Protein AF-A0A959DG41-F1 (afdb_monomer_lite)

Sequence (68 aa):
MKEIKLTLTVEETNQILDALGNQPFKTVFNLIGKIQNQAAAQLQDNGQAAAAPKVKPTPEVIKDPAIK

Secondary structure (DSSP, 8-state):
---------HHHHHHHHHHHHTS-HHHHHHHHHHHHHHHHHHHHHTTSS--------PPPP-------

Radius of gyration: 25.53 Å; chains: 1; bounding box: 21×36×84 Å

Foldseek 3Di:
DDDDADDDDPVRLVVVVVVLVPDDCVVCVVVNVVSVVSVVVVVVVVVPPPPPPPPPPDPDDDDDDDDD

Structure (mmCIF, N/CA/C/O backbone):
data_AF-A0A959DG41-F1
#
_entry.id   AF-A0A959DG41-F1
#
loop_
_atom_site.group_PDB
_atom_site.id
_atom_site.type_symbol
_atom_site.label_atom_id
_atom_site.label_alt_id
_atom_site.label_comp_id
_atom_site.label_asym_id
_atom_site.label_entity_id
_atom_site.label_seq_id
_atom_site.pdbx_PDB_ins_code
_atom_site.Cartn_x
_atom_site.Cartn_y
_atom_site.Cartn_z
_atom_site.occupancy
_atom_site.B_iso_or_equiv
_atom_site.auth_seq_id
_atom_site.auth_comp_id
_atom_site.auth_asym_id
_atom_site.auth_atom_id
_atom_site.pdbx_PDB_model_num
ATOM 1 N N . MET A 1 1 ? -9.604 11.658 -11.066 1.00 71.50 1 MET A N 1
ATOM 2 C CA . MET A 1 1 ? -9.742 10.285 -10.520 1.00 71.50 1 MET A CA 1
ATOM 3 C C . MET A 1 1 ? -10.340 10.381 -9.122 1.00 71.50 1 MET A C 1
ATOM 5 O O . MET A 1 1 ? -10.240 11.451 -8.537 1.00 71.50 1 MET A O 1
ATOM 9 N N . LYS A 1 2 ? -10.986 9.325 -8.615 1.00 88.25 2 LYS A N 1
ATOM 10 C CA . LYS A 1 2 ? -11.543 9.290 -7.250 1.00 88.25 2 LYS A CA 1
ATOM 11 C C . LYS A 1 2 ? -10.538 8.635 -6.298 1.00 88.25 2 LYS A C 1
ATOM 13 O O . LYS A 1 2 ? -9.878 7.682 -6.698 1.00 88.25 2 LYS A O 1
ATOM 18 N N . GLU A 1 3 ? -10.440 9.140 -5.073 1.00 90.12 3 GLU A N 1
ATOM 19 C CA . GLU A 1 3 ? -9.597 8.575 -4.012 1.00 90.12 3 GLU A CA 1
ATOM 20 C C . GLU A 1 3 ? -10.454 7.846 -2.972 1.00 90.12 3 GLU A C 1
ATOM 22 O O . GLU A 1 3 ? -11.624 8.184 -2.783 1.00 90.12 3 GLU A O 1
ATOM 27 N N . ILE A 1 4 ? -9.875 6.839 -2.312 1.00 92.06 4 ILE A N 1
ATOM 28 C CA . ILE A 1 4 ? -10.523 6.057 -1.250 1.00 92.06 4 ILE A CA 1
ATOM 29 C C . ILE A 1 4 ? -9.602 5.946 -0.029 1.00 92.06 4 ILE A C 1
ATOM 31 O O . ILE A 1 4 ? -8.378 6.045 -0.149 1.00 92.06 4 ILE A O 1
ATOM 35 N N . LYS A 1 5 ? -10.191 5.720 1.149 1.00 91.50 5 LYS A N 1
ATOM 36 C CA . LYS A 1 5 ? -9.457 5.348 2.365 1.00 91.50 5 LYS A CA 1
ATOM 37 C C . LYS A 1 5 ? -9.455 3.833 2.521 1.00 91.50 5 LYS A C 1
ATOM 39 O O . LYS A 1 5 ? -10.514 3.218 2.423 1.00 91.50 5 LYS A O 1
ATOM 44 N N . LEU A 1 6 ? -8.284 3.261 2.784 1.00 92.75 6 LEU A N 1
ATOM 45 C CA . LEU A 1 6 ? -8.152 1.873 3.205 1.00 92.75 6 LEU A CA 1
ATOM 46 C C . LEU A 1 6 ? -8.067 1.833 4.734 1.00 92.75 6 LEU A C 1
ATOM 48 O O . LEU A 1 6 ? -7.380 2.655 5.343 1.00 92.75 6 LEU A O 1
ATOM 52 N N . THR A 1 7 ? -8.792 0.898 5.338 1.00 93.62 7 THR A N 1
ATOM 53 C CA . THR A 1 7 ? -8.695 0.568 6.762 1.00 93.62 7 THR A CA 1
ATOM 54 C C . THR A 1 7 ? -8.108 -0.827 6.831 1.00 93.62 7 THR A C 1
ATOM 56 O O . THR A 1 7 ? -8.792 -1.793 6.511 1.00 93.62 7 THR A O 1
ATOM 59 N N . LEU A 1 8 ? -6.826 -0.892 7.162 1.00 92.88 8 LEU A N 1
ATOM 60 C CA . LEU A 1 8 ? -6.015 -2.103 7.175 1.00 92.88 8 LEU A CA 1
ATOM 61 C C . LEU A 1 8 ? -5.202 -2.119 8.464 1.00 92.88 8 LEU A C 1
ATOM 63 O O . LEU A 1 8 ? -4.923 -1.057 9.034 1.00 92.88 8 LEU A O 1
ATOM 67 N N . THR A 1 9 ? -4.787 -3.299 8.907 1.00 94.12 9 THR A N 1
ATOM 68 C CA . THR A 1 9 ? -3.792 -3.386 9.977 1.00 94.12 9 THR A CA 1
ATOM 69 C C . THR A 1 9 ? -2.398 -3.018 9.460 1.00 94.12 9 THR A C 1
ATOM 71 O O . THR A 1 9 ? -2.149 -2.891 8.253 1.00 94.12 9 THR A O 1
ATOM 74 N N . VAL A 1 10 ? -1.457 -2.837 10.389 1.00 92.50 10 VAL A N 1
ATOM 75 C CA . VAL A 1 10 ? -0.050 -2.597 10.043 1.00 92.50 10 VAL A CA 1
ATOM 76 C C . VAL A 1 10 ? 0.527 -3.815 9.315 1.00 92.50 10 VAL A C 1
ATOM 78 O O . VAL A 1 10 ? 1.248 -3.650 8.333 1.00 92.50 10 VAL A O 1
ATOM 81 N N . GLU A 1 11 ? 0.167 -5.031 9.733 1.00 95.62 11 GLU A N 1
ATOM 82 C CA . GLU A 1 11 ? 0.595 -6.273 9.084 1.00 95.62 11 GLU A CA 1
ATOM 83 C C . GLU A 1 11 ? 0.074 -6.380 7.646 1.00 95.62 11 GLU A C 1
ATOM 85 O O . GLU A 1 11 ? 0.859 -6.635 6.732 1.00 95.62 11 GLU A O 1
ATOM 90 N N . GLU A 1 12 ? -1.219 -6.127 7.425 1.00 96.69 12 GLU A N 1
ATOM 91 C CA . GLU A 1 12 ? -1.826 -6.145 6.086 1.00 96.69 12 GLU A CA 1
ATOM 92 C C . GLU A 1 12 ? -1.192 -5.084 5.175 1.00 96.69 12 GLU A C 1
ATOM 94 O O . GLU A 1 12 ? -0.890 -5.344 4.008 1.00 96.69 12 GLU A O 1
ATOM 99 N N . THR A 1 13 ? -0.917 -3.896 5.722 1.00 95.69 13 THR A N 1
ATOM 100 C CA . THR A 1 13 ? -0.231 -2.824 4.991 1.00 95.69 13 THR A CA 1
ATOM 101 C C . THR A 1 13 ? 1.183 -3.247 4.589 1.00 95.69 13 THR A C 1
ATOM 103 O O . THR A 1 13 ? 1.575 -3.061 3.436 1.00 95.69 13 THR A O 1
ATOM 106 N N . ASN A 1 14 ? 1.939 -3.865 5.499 1.00 95.12 14 ASN A N 1
ATOM 107 C CA . ASN A 1 14 ? 3.280 -4.375 5.212 1.00 95.12 14 ASN A CA 1
ATOM 108 C C . ASN A 1 14 ? 3.262 -5.483 4.152 1.00 95.12 14 ASN A C 1
ATOM 110 O O . ASN A 1 14 ? 4.120 -5.487 3.271 1.00 95.12 14 ASN A O 1
ATOM 114 N N . GLN A 1 15 ? 2.268 -6.374 4.180 1.00 97.75 15 GLN A N 1
ATOM 115 C CA . GLN A 1 15 ? 2.109 -7.418 3.166 1.00 97.75 15 GLN A CA 1
ATOM 116 C C . GLN A 1 15 ? 1.859 -6.828 1.771 1.00 97.75 15 GLN A C 1
ATOM 118 O O . GLN A 1 15 ? 2.428 -7.297 0.784 1.00 97.75 15 GLN A O 1
ATOM 123 N N . ILE A 1 16 ? 1.048 -5.770 1.674 1.00 96.62 16 ILE A N 1
ATOM 124 C CA . ILE A 1 16 ? 0.838 -5.053 0.410 1.00 96.62 16 ILE A CA 1
ATOM 125 C C . ILE A 1 16 ? 2.141 -4.397 -0.058 1.00 96.62 16 ILE A C 1
ATOM 127 O O . ILE A 1 16 ? 2.483 -4.497 -1.236 1.00 96.62 16 ILE A O 1
ATOM 131 N N . LEU A 1 17 ? 2.876 -3.732 0.839 1.00 96.06 17 LEU A N 1
ATOM 132 C CA . LEU A 1 17 ? 4.150 -3.093 0.498 1.00 96.06 17 LEU A CA 1
ATOM 133 C C . LEU A 1 17 ? 5.191 -4.109 0.003 1.00 96.06 17 LEU A C 1
ATOM 135 O O . LEU A 1 17 ? 5.881 -3.825 -0.975 1.00 96.06 17 LEU A O 1
ATOM 139 N N . ASP A 1 18 ? 5.259 -5.293 0.612 1.00 97.31 18 ASP A N 1
ATOM 140 C CA . ASP A 1 18 ? 6.130 -6.389 0.174 1.00 97.31 18 ASP A CA 1
ATOM 141 C C . ASP A 1 18 ? 5.731 -6.917 -1.217 1.00 97.31 18 ASP A C 1
ATOM 143 O O . ASP A 1 18 ? 6.556 -7.019 -2.130 1.00 97.31 18 ASP A O 1
ATOM 147 N N . ALA A 1 19 ? 4.433 -7.138 -1.450 1.00 97.31 19 ALA A N 1
ATOM 148 C CA . ALA A 1 19 ? 3.926 -7.527 -2.767 1.00 97.31 19 ALA A CA 1
ATOM 149 C C . ALA A 1 19 ? 4.253 -6.482 -3.853 1.00 97.31 19 ALA A C 1
ATOM 151 O O . ALA A 1 19 ? 4.637 -6.841 -4.970 1.00 97.31 19 ALA A O 1
ATOM 152 N N . LEU A 1 20 ? 4.156 -5.188 -3.528 1.00 96.88 20 LEU A N 1
ATOM 153 C CA . LEU A 1 20 ? 4.539 -4.097 -4.429 1.00 96.88 20 LEU A CA 1
ATOM 154 C C . LEU A 1 20 ? 6.056 -4.030 -4.655 1.00 96.88 20 LEU A C 1
ATOM 156 O O . LEU A 1 20 ? 6.479 -3.713 -5.766 1.00 96.88 20 LEU A O 1
ATOM 160 N N . GLY A 1 21 ? 6.872 -4.364 -3.652 1.00 94.75 21 GLY A N 1
ATOM 161 C CA . GLY A 1 21 ? 8.333 -4.440 -3.768 1.00 94.75 21 GLY A CA 1
ATOM 162 C C . GLY A 1 21 ? 8.820 -5.467 -4.797 1.00 94.75 21 GLY A C 1
ATOM 163 O O . GLY A 1 21 ? 9.880 -5.287 -5.392 1.00 94.75 21 GLY A O 1
ATOM 164 N N . ASN A 1 22 ? 8.009 -6.490 -5.079 1.00 96.75 22 ASN A N 1
ATOM 165 C CA . ASN A 1 22 ? 8.281 -7.504 -6.101 1.00 96.75 22 ASN A CA 1
ATOM 166 C C . ASN A 1 22 ? 7.931 -7.055 -7.539 1.00 96.75 22 ASN A C 1
ATOM 168 O O . ASN A 1 22 ? 8.134 -7.808 -8.493 1.00 96.75 22 ASN A O 1
ATOM 172 N N . GLN A 1 23 ? 7.392 -5.845 -7.725 1.00 96.50 23 GLN A N 1
ATOM 173 C CA . GLN A 1 23 ? 7.050 -5.274 -9.033 1.00 96.50 23 GLN A CA 1
ATOM 174 C C . GLN A 1 23 ? 8.104 -4.251 -9.505 1.00 96.50 23 GLN A C 1
ATOM 176 O O . GLN A 1 23 ? 8.857 -3.701 -8.700 1.00 96.50 23 GLN A O 1
ATOM 181 N N . PRO A 1 24 ? 8.165 -3.910 -10.809 1.00 96.88 24 PRO A N 1
ATOM 182 C CA . PRO A 1 24 ? 9.102 -2.903 -11.301 1.00 96.88 24 PRO A CA 1
ATOM 183 C C . PRO A 1 24 ? 8.880 -1.533 -10.641 1.00 96.88 24 PRO A C 1
ATOM 185 O O . PRO A 1 24 ? 7.812 -0.932 -10.793 1.00 96.88 24 PRO A O 1
ATOM 188 N N . PHE A 1 25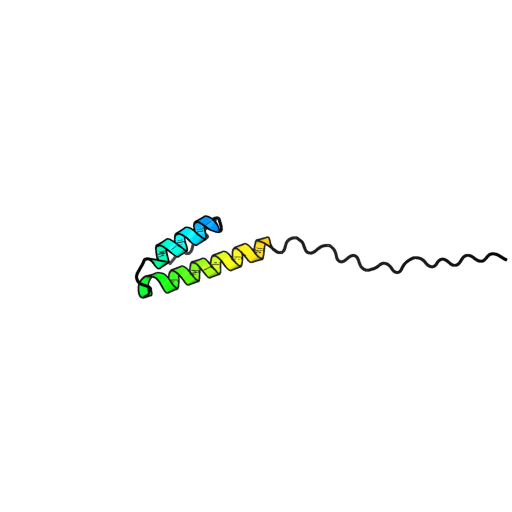 ? 9.915 -0.987 -9.995 1.00 94.00 25 PHE A N 1
ATOM 189 C CA . PHE A 1 25 ? 9.851 0.247 -9.194 1.00 94.00 25 PHE A CA 1
ATOM 190 C C . PHE A 1 25 ? 9.128 1.420 -9.881 1.00 94.00 25 PHE A C 1
ATOM 192 O O . PHE A 1 25 ? 8.276 2.070 -9.276 1.00 94.00 25 PHE A O 1
ATOM 199 N N . LYS A 1 26 ? 9.389 1.639 -11.178 1.00 94.94 26 LYS A N 1
ATOM 200 C CA . LYS A 1 26 ? 8.762 2.702 -11.991 1.00 94.94 26 LYS A CA 1
ATOM 201 C C . LYS A 1 26 ? 7.227 2.685 -11.976 1.00 94.94 26 LYS A C 1
ATOM 203 O O . LYS A 1 26 ? 6.605 3.708 -12.236 1.00 94.94 26 LYS A O 1
ATOM 208 N N . THR A 1 27 ? 6.627 1.525 -11.711 1.00 95.12 27 THR A N 1
ATOM 209 C CA . THR A 1 27 ? 5.172 1.332 -11.700 1.00 95.12 27 THR A CA 1
ATOM 210 C C . THR A 1 27 ? 4.565 1.511 -10.309 1.00 95.12 27 THR A C 1
ATOM 212 O O . THR A 1 27 ? 3.415 1.929 -10.203 1.00 95.12 27 THR A O 1
ATOM 215 N N . VAL A 1 28 ? 5.338 1.261 -9.245 1.00 96.94 28 VAL A N 1
ATOM 216 C CA . VAL A 1 28 ? 4.827 1.192 -7.866 1.00 96.94 28 VAL A CA 1
ATOM 217 C C . VAL A 1 28 ? 5.271 2.338 -6.963 1.00 96.94 28 VAL A C 1
ATOM 219 O O . VAL A 1 28 ? 4.620 2.561 -5.948 1.00 96.94 28 VAL A O 1
ATOM 222 N N . PHE A 1 29 ? 6.311 3.106 -7.310 1.00 96.25 29 PHE A N 1
ATOM 223 C CA . PHE A 1 29 ? 6.862 4.134 -6.409 1.00 96.25 29 PHE A CA 1
ATOM 224 C C . PHE A 1 29 ? 5.807 5.154 -5.941 1.00 96.25 29 PHE A C 1
ATOM 226 O O . PHE A 1 29 ? 5.705 5.456 -4.754 1.00 96.25 29 PHE A O 1
ATOM 233 N N . ASN A 1 30 ? 4.962 5.624 -6.867 1.00 95.69 30 ASN A N 1
ATOM 234 C CA . ASN A 1 30 ? 3.877 6.557 -6.566 1.00 95.69 30 ASN A CA 1
ATOM 235 C C . ASN A 1 30 ? 2.808 5.926 -5.666 1.00 95.69 30 ASN A C 1
ATOM 237 O O . ASN A 1 30 ? 2.240 6.603 -4.813 1.00 95.69 30 ASN A O 1
ATOM 241 N N . LEU A 1 31 ? 2.512 4.639 -5.864 1.00 95.88 31 LEU A N 1
ATOM 242 C CA . LEU A 1 31 ? 1.517 3.920 -5.074 1.00 95.88 31 LEU A CA 1
ATOM 243 C C . LEU A 1 31 ? 2.024 3.669 -3.649 1.00 95.88 31 LEU A C 1
ATOM 245 O O . LEU A 1 31 ? 1.304 3.950 -2.695 1.00 95.88 31 LEU A O 1
ATOM 249 N N . ILE A 1 32 ? 3.276 3.230 -3.510 1.00 95.94 32 ILE A N 1
ATOM 250 C CA . ILE A 1 32 ? 3.945 3.033 -2.219 1.00 95.94 32 ILE A CA 1
ATOM 251 C C . ILE A 1 32 ? 3.936 4.336 -1.414 1.00 95.94 32 ILE A C 1
ATOM 253 O O . ILE A 1 32 ? 3.498 4.335 -0.266 1.00 95.94 32 ILE A O 1
ATOM 257 N N . GLY A 1 33 ? 4.322 5.459 -2.031 1.00 95.06 33 GLY A N 1
ATOM 258 C CA . GLY A 1 33 ? 4.296 6.763 -1.363 1.00 95.06 33 GLY A CA 1
ATOM 259 C C . GLY A 1 33 ? 2.895 7.163 -0.884 1.00 95.06 33 GLY A C 1
ATOM 260 O O . GLY A 1 33 ? 2.738 7.665 0.228 1.00 95.06 33 GLY A O 1
ATOM 261 N N . LYS A 1 34 ? 1.846 6.886 -1.673 1.00 95.50 34 LYS A N 1
ATOM 262 C CA . LYS A 1 34 ? 0.454 7.141 -1.260 1.00 95.50 34 LYS A CA 1
ATOM 263 C C . LYS A 1 34 ? 0.024 6.280 -0.071 1.00 95.50 34 LYS A C 1
ATOM 265 O O . LYS A 1 34 ? -0.607 6.806 0.843 1.00 95.50 34 LYS A O 1
ATOM 270 N N . ILE A 1 35 ? 0.376 4.994 -0.069 1.00 95.19 35 ILE A N 1
ATOM 271 C CA . ILE A 1 35 ? 0.069 4.072 1.035 1.00 95.19 35 ILE A CA 1
ATOM 272 C C . ILE A 1 35 ? 0.783 4.524 2.314 1.00 95.19 35 ILE A C 1
ATOM 274 O O . ILE A 1 35 ? 0.147 4.637 3.358 1.00 95.19 35 ILE A O 1
ATOM 278 N N . GLN A 1 36 ? 2.072 4.866 2.224 1.00 93.69 36 GLN A N 1
ATOM 279 C CA . GLN A 1 36 ? 2.858 5.350 3.364 1.00 93.69 36 GLN A CA 1
ATOM 280 C C . GLN A 1 36 ? 2.283 6.644 3.953 1.00 93.69 36 GLN A C 1
ATOM 282 O O . GLN A 1 36 ? 2.115 6.743 5.167 1.00 93.69 36 GLN A O 1
ATOM 287 N N . ASN A 1 37 ? 1.911 7.607 3.104 1.00 94.12 37 ASN A N 1
ATOM 288 C CA . ASN A 1 37 ? 1.290 8.855 3.553 1.00 94.12 37 ASN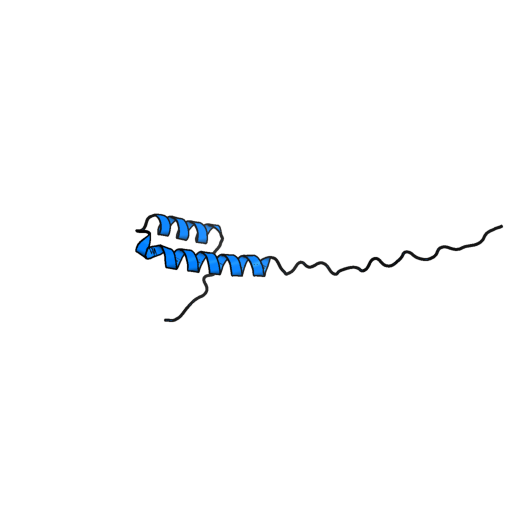 A CA 1
ATOM 289 C C . ASN A 1 37 ? -0.063 8.614 4.241 1.00 94.12 37 ASN A C 1
ATOM 291 O O . ASN A 1 37 ? -0.354 9.231 5.266 1.00 94.12 37 ASN A O 1
ATOM 295 N N . GLN A 1 38 ? -0.887 7.709 3.701 1.00 93.25 38 GLN A N 1
ATOM 296 C CA . GLN A 1 38 ? -2.167 7.347 4.311 1.00 93.25 38 GLN A CA 1
ATOM 297 C C . GLN A 1 38 ? -1.971 6.659 5.671 1.00 93.25 38 GLN A C 1
ATOM 299 O O . GLN A 1 38 ? -2.658 7.020 6.626 1.00 93.25 38 GLN A O 1
ATOM 304 N N . ALA A 1 39 ? -1.013 5.734 5.780 1.00 91.69 39 ALA A N 1
ATOM 305 C CA . ALA A 1 39 ? -0.699 5.043 7.028 1.00 91.69 39 ALA A CA 1
ATOM 306 C C . ALA A 1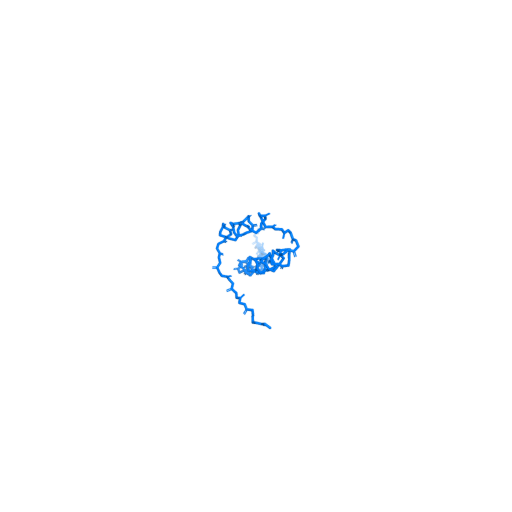 39 ? -0.181 6.010 8.105 1.00 91.69 39 ALA A C 1
ATOM 308 O O . ALA A 1 39 ? -0.668 5.990 9.234 1.00 91.69 39 ALA A O 1
ATOM 309 N N . ALA A 1 40 ? 0.746 6.910 7.756 1.00 90.50 40 ALA A N 1
ATOM 310 C CA . ALA A 1 40 ? 1.280 7.903 8.688 1.00 90.50 40 ALA A CA 1
ATOM 311 C C . ALA A 1 40 ? 0.175 8.804 9.265 1.00 90.50 40 ALA A C 1
ATOM 313 O O . ALA A 1 40 ? 0.107 8.998 10.479 1.00 90.50 40 ALA A O 1
ATOM 314 N N . ALA A 1 41 ? -0.735 9.289 8.412 1.00 89.62 41 ALA A N 1
ATOM 315 C CA . ALA A 1 41 ? -1.860 10.113 8.845 1.00 89.62 41 ALA A CA 1
ATOM 316 C C . ALA A 1 41 ? -2.806 9.366 9.803 1.00 89.62 41 ALA A C 1
ATOM 318 O O . ALA A 1 41 ? -3.260 9.942 10.787 1.00 89.62 41 ALA A O 1
ATOM 319 N N . GLN A 1 42 ? -3.085 8.084 9.544 1.00 87.56 42 GLN A N 1
ATOM 320 C CA . GLN A 1 42 ? -3.974 7.270 10.384 1.00 87.56 42 GLN A CA 1
ATOM 321 C C . GLN A 1 42 ? -3.334 6.876 11.726 1.00 87.56 42 GLN A C 1
ATOM 323 O O . GLN A 1 42 ? -4.017 6.835 12.749 1.00 87.56 42 GLN A O 1
ATOM 328 N N . LEU A 1 43 ? -2.023 6.618 11.749 1.00 85.75 43 LEU A N 1
ATOM 329 C CA . LEU A 1 43 ? -1.294 6.297 12.980 1.00 85.75 43 LEU A CA 1
ATOM 330 C C . LEU A 1 43 ? -1.146 7.516 13.900 1.00 85.75 43 LEU A C 1
ATOM 332 O O . LEU A 1 43 ? -1.213 7.380 15.120 1.00 85.75 43 LEU A O 1
ATOM 336 N N . GLN A 1 44 ? -0.975 8.709 13.328 1.00 78.69 44 GLN A N 1
ATOM 337 C CA . GLN A 1 44 ? -0.82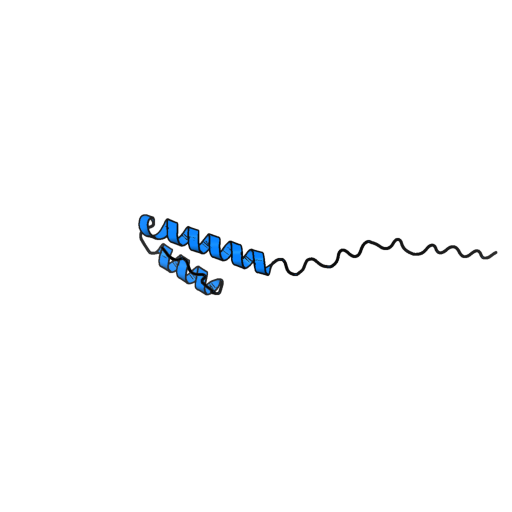8 9.946 14.095 1.00 78.69 44 GLN A CA 1
ATOM 338 C C . GLN A 1 44 ? -2.148 10.404 14.740 1.00 78.69 44 GLN A C 1
ATOM 340 O O . GLN A 1 44 ? -2.123 10.955 15.842 1.00 78.69 44 GLN A O 1
ATOM 345 N N . ASP A 1 45 ? -3.284 10.123 14.095 1.00 68.44 45 ASP A N 1
ATOM 346 C CA . ASP A 1 45 ? -4.629 10.432 14.605 1.00 68.44 45 ASP A CA 1
ATOM 347 C C . ASP A 1 45 ? -4.991 9.558 15.826 1.00 68.44 45 ASP A C 1
ATOM 349 O O . ASP A 1 45 ? -5.518 10.041 16.827 1.00 68.44 45 ASP A O 1
ATOM 353 N N . ASN A 1 46 ? -4.574 8.285 15.826 1.00 60.47 46 ASN A N 1
ATOM 354 C CA . ASN A 1 46 ? -4.757 7.377 16.968 1.00 60.47 46 ASN A CA 1
ATOM 355 C C . ASN A 1 46 ? -3.826 7.668 18.166 1.00 60.47 46 ASN A C 1
ATOM 357 O O . ASN A 1 46 ? -4.047 7.139 19.255 1.00 60.47 46 ASN A O 1
ATOM 361 N N . GLY A 1 47 ? -2.797 8.507 18.000 1.00 59.19 47 GLY A N 1
ATOM 362 C CA . GLY A 1 47 ? -1.831 8.856 19.051 1.00 59.19 47 GLY A CA 1
ATOM 363 C C . GLY A 1 47 ? -2.157 10.123 19.855 1.00 59.19 47 GLY A C 1
ATOM 364 O O . GLY A 1 47 ? -1.414 10.455 20.777 1.00 59.19 47 GLY A O 1
ATOM 365 N N . GLN A 1 48 ? -3.230 10.853 19.526 1.00 54.03 48 GLN A N 1
ATOM 366 C CA . GLN A 1 48 ? -3.502 12.192 20.080 1.00 54.03 48 GLN A CA 1
ATOM 367 C C . GLN A 1 48 ? -4.744 12.307 20.983 1.00 54.03 48 GLN A C 1
ATOM 369 O O . GLN A 1 48 ? -5.166 13.413 21.311 1.00 54.03 48 GLN A O 1
ATOM 374 N N . ALA A 1 49 ? -5.264 11.188 21.498 1.00 53.38 49 ALA A N 1
ATOM 375 C CA . ALA A 1 49 ? -6.352 11.166 22.489 1.00 53.38 49 ALA A CA 1
ATOM 376 C C . ALA A 1 49 ? -5.901 10.812 23.925 1.00 53.38 49 ALA A C 1
ATOM 378 O O . ALA A 1 49 ? -6.693 10.321 24.723 1.00 53.38 49 ALA A O 1
ATOM 379 N N . ALA A 1 50 ? -4.640 11.077 24.283 1.00 50.72 50 ALA A N 1
ATOM 380 C CA . ALA A 1 50 ? -4.167 10.991 25.670 1.00 50.72 50 ALA A CA 1
ATOM 381 C C . ALA A 1 50 ? -3.261 12.175 26.051 1.00 50.72 50 ALA A C 1
ATOM 383 O O . ALA A 1 50 ? -2.239 12.016 26.714 1.00 50.72 50 ALA A O 1
ATOM 384 N N . ALA A 1 51 ? -3.638 13.397 25.662 1.00 53.34 51 ALA A N 1
ATOM 385 C CA . ALA A 1 51 ? -3.183 14.568 26.401 1.00 53.34 51 ALA A CA 1
ATOM 386 C C . ALA A 1 51 ? -3.901 14.563 27.759 1.00 53.34 51 ALA A C 1
ATOM 388 O O . ALA A 1 51 ? -5.030 15.036 27.886 1.00 53.34 51 ALA A O 1
ATOM 389 N N . ALA A 1 52 ? -3.250 13.968 28.761 1.00 54.03 52 ALA A N 1
ATOM 390 C CA . ALA A 1 52 ? -3.637 14.074 30.159 1.00 54.03 52 ALA A CA 1
ATOM 391 C C . ALA A 1 52 ? -3.972 15.541 30.501 1.00 54.03 52 ALA A C 1
ATOM 393 O O . ALA A 1 52 ? -3.268 16.451 30.037 1.00 54.03 52 ALA A O 1
ATOM 394 N N . PRO A 1 53 ? -5.023 15.808 31.299 1.00 53.88 53 PRO A N 1
ATOM 395 C CA . PRO A 1 53 ? -5.300 17.158 31.754 1.00 53.88 53 PRO A CA 1
ATOM 396 C C . PRO A 1 53 ? -4.043 17.678 32.451 1.00 53.88 53 PRO A C 1
ATOM 398 O O . PRO A 1 53 ? -3.530 17.048 33.374 1.00 53.88 53 PRO A O 1
ATOM 401 N N . LYS A 1 54 ? -3.526 18.820 31.987 1.00 64.25 54 LYS A N 1
ATOM 402 C CA . LYS A 1 54 ? -2.495 19.586 32.690 1.00 64.25 54 LYS A CA 1
ATOM 403 C C . LYS A 1 54 ? -3.072 19.975 34.052 1.00 64.25 54 LYS A C 1
ATOM 405 O O . LYS A 1 54 ? -3.688 21.032 34.184 1.00 64.25 54 LYS A O 1
ATOM 410 N N . VAL A 1 55 ? -2.913 19.109 35.052 1.00 58.78 55 VAL A N 1
ATOM 411 C CA . VAL A 1 55 ? -3.107 19.464 36.454 1.00 58.78 55 VAL A CA 1
ATOM 412 C C . VAL A 1 55 ? -2.046 20.523 36.723 1.00 58.78 55 VAL A C 1
ATOM 414 O O . VAL A 1 55 ? -0.854 20.227 36.778 1.00 58.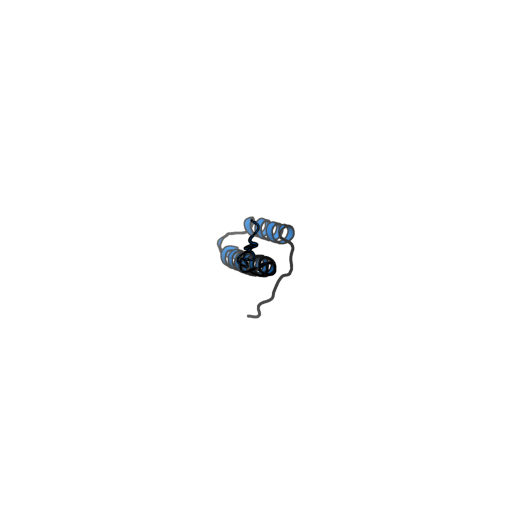78 55 VAL A O 1
ATOM 417 N N . LYS A 1 56 ? -2.466 21.791 36.767 1.00 58.41 56 LYS A N 1
ATOM 418 C CA . LYS A 1 56 ? -1.624 22.874 37.279 1.00 58.41 56 LYS A CA 1
ATOM 419 C C . LYS A 1 56 ? -1.152 22.417 38.664 1.00 58.41 56 LYS A C 1
ATOM 421 O O . LYS A 1 56 ? -2.012 21.971 39.424 1.00 58.41 56 LYS A O 1
ATOM 426 N N . PRO A 1 57 ? 0.144 22.486 39.010 1.00 59.47 57 PRO A N 1
ATOM 427 C CA . PRO A 1 57 ? 0.545 22.233 40.383 1.00 59.47 57 PRO A CA 1
ATOM 428 C C . PRO A 1 57 ? -0.160 23.278 41.247 1.00 59.47 57 PRO A C 1
ATOM 430 O O . PRO A 1 57 ? 0.130 24.471 41.162 1.00 59.47 57 PRO A O 1
ATOM 433 N N . THR A 1 58 ? -1.163 22.838 42.002 1.00 62.97 58 THR A N 1
ATOM 434 C CA . THR A 1 58 ? -1.769 23.627 43.066 1.00 62.97 58 THR A CA 1
ATOM 435 C C . THR A 1 58 ? -0.649 23.881 44.071 1.00 62.97 58 THR A C 1
ATOM 437 O O . THR A 1 58 ? -0.100 22.900 44.578 1.00 62.97 58 THR A O 1
ATOM 440 N N . PRO A 1 59 ? -0.238 25.134 44.331 1.00 61.69 59 PRO A N 1
ATOM 441 C CA . PRO A 1 59 ? 0.713 25.398 45.397 1.00 61.69 59 PRO A CA 1
ATOM 442 C C . PRO A 1 59 ? 0.089 24.905 46.702 1.00 61.69 59 PRO A C 1
ATOM 444 O O . PRO A 1 59 ? -1.023 25.289 47.071 1.00 61.69 59 PRO A O 1
ATOM 447 N N . GLU A 1 60 ? 0.787 23.959 47.315 1.00 65.19 60 GLU A N 1
ATOM 448 C CA . GLU A 1 60 ? 0.418 23.290 48.547 1.00 65.19 60 GLU A CA 1
ATOM 449 C C . GLU A 1 60 ? 0.134 24.316 49.650 1.00 65.19 60 GLU A C 1
ATOM 451 O O . GLU A 1 60 ? 0.827 25.320 49.810 1.00 65.19 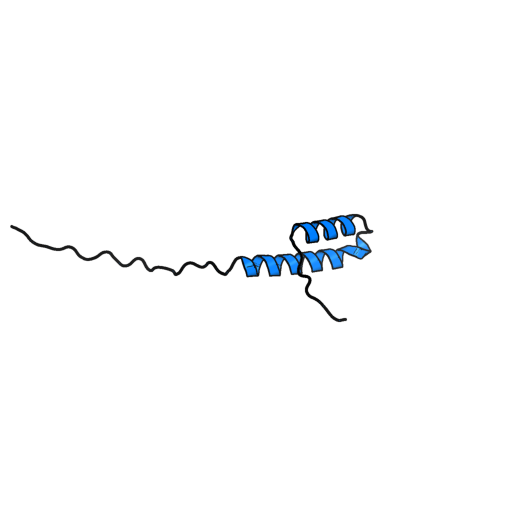60 GLU A O 1
ATOM 456 N N . VAL A 1 61 ? -0.961 24.057 50.356 1.00 64.56 61 VAL A N 1
ATOM 457 C CA . VAL A 1 61 ? -1.577 24.865 51.403 1.00 64.56 61 VAL A CA 1
ATOM 458 C C . VAL A 1 61 ? -0.551 25.368 52.422 1.00 64.56 61 VAL A C 1
ATOM 460 O O . VAL A 1 61 ? 0.165 24.582 53.039 1.00 64.56 61 VAL A O 1
ATOM 463 N N . ILE A 1 62 ? -0.569 26.686 52.635 1.00 64.12 62 ILE A N 1
ATOM 464 C CA . ILE A 1 62 ? 0.010 27.398 53.779 1.00 64.12 62 ILE A CA 1
ATOM 465 C C . ILE A 1 62 ? -0.376 26.643 55.055 1.00 64.12 62 ILE A C 1
ATOM 467 O O . ILE A 1 62 ? -1.544 26.631 55.445 1.00 64.12 62 ILE A O 1
ATOM 471 N N . LYS A 1 63 ? 0.595 26.006 55.707 1.00 58.72 63 LYS A N 1
ATOM 472 C CA . LYS A 1 63 ? 0.446 25.543 57.086 1.00 58.72 63 LYS A CA 1
ATOM 473 C C . LYS A 1 63 ? 1.293 26.430 57.983 1.00 58.72 63 LYS A C 1
ATOM 475 O O . LYS A 1 63 ? 2.346 26.016 58.448 1.00 58.72 63 LYS A O 1
ATOM 480 N N . ASP A 1 64 ? 0.791 27.629 58.246 1.00 59.34 64 ASP A N 1
ATOM 481 C CA . ASP A 1 64 ? 0.985 28.219 59.565 1.00 59.34 64 ASP A CA 1
ATOM 482 C C . ASP A 1 64 ? -0.032 27.565 60.503 1.00 59.34 64 ASP A C 1
ATOM 484 O O . ASP A 1 64 ? -1.243 27.633 60.269 1.00 59.34 64 ASP A O 1
ATOM 488 N N . PRO A 1 65 ? 0.441 26.908 61.566 1.00 62.78 65 PRO A N 1
ATOM 489 C CA . PRO A 1 65 ? -0.207 27.145 62.840 1.00 62.78 65 PRO A CA 1
ATOM 490 C C . PRO A 1 65 ? 0.838 27.382 63.930 1.00 62.78 65 PRO A C 1
ATOM 492 O O . PRO A 1 65 ? 1.668 26.530 64.242 1.00 62.78 65 PRO A O 1
ATOM 495 N N . ALA A 1 66 ? 0.746 28.564 64.532 1.00 60.53 66 ALA A N 1
ATOM 496 C CA . ALA A 1 66 ? 1.370 28.912 65.797 1.00 60.53 66 ALA A CA 1
ATOM 497 C C . ALA A 1 66 ? 1.099 27.850 66.868 1.00 60.53 66 ALA A C 1
ATOM 499 O O . ALA A 1 66 ? -0.064 27.505 67.029 1.00 60.53 66 ALA A O 1
ATOM 500 N N . ILE A 1 67 ? 2.108 27.441 67.652 1.00 56.97 67 ILE A N 1
ATOM 501 C CA . ILE A 1 67 ? 1.950 27.019 69.057 1.00 56.97 67 ILE A CA 1
ATOM 502 C C . ILE A 1 67 ? 3.261 27.260 69.840 1.00 56.97 67 ILE A C 1
ATOM 504 O O . ILE A 1 67 ? 4.255 26.586 69.592 1.00 56.97 67 ILE A O 1
ATOM 508 N N . LYS A 1 68 ? 3.134 28.142 70.847 1.00 49.72 68 LYS A N 1
ATOM 509 C CA . LYS A 1 68 ? 3.928 28.378 72.075 1.00 49.72 68 LYS A CA 1
ATOM 510 C C . LYS A 1 68 ? 5.326 28.987 72.004 1.00 49.72 68 LYS A C 1
ATOM 512 O O . LYS A 1 68 ? 6.282 28.286 71.624 1.00 49.72 68 LYS A O 1
#

pLDDT: mean 81.17, std 17.11, range [49.72, 97.75]